Protein AF-A0A496TD13-F1 (afdb_monomer_lite)

Sequence (45 aa):
PVKVCGTCMVRCGIYKNQPYFDGADKATMPELAEWIVSSDKIITF

Foldseek 3Di:
DAEDELVCLQPHDPNRPDAPDPPHHYDHPVVVVVVVVPDPDDDDD

Secondary structure (DSSP, 8-state):
-EEEEHHHHHHSSSSTTS-SSTTEEEE-HHHHHHHHHH-S-----

Radius of gyration: 11.7 Å; chains: 1; bounding box: 23×20×28 Å

pLDDT: mean 88.27, std 8.1, range [69.81, 97.81]

Structure (mmCIF, N/CA/C/O backbone):
data_AF-A0A496TD13-F1
#
_entry.id   AF-A0A496TD13-F1
#
loop_
_atom_site.group_PDB
_atom_site.id
_atom_site.type_symbol
_atom_site.label_atom_id
_atom_site.label_alt_id
_atom_site.label_comp_id
_atom_site.label_asym_id
_atom_site.label_entity_id
_atom_site.label_seq_id
_atom_site.pdbx_PDB_ins_code
_atom_site.Cartn_x
_atom_site.Cartn_y
_atom_site.Cartn_z
_atom_site.occupancy
_atom_site.B_iso_or_equiv
_atom_site.auth_seq_id
_atom_site.auth_comp_id
_atom_site.auth_asym_id
_atom_site.auth_atom_id
_atom_site.pdbx_PDB_model_num
ATOM 1 N N . PRO A 1 1 ? -10.402 -4.551 -2.351 1.00 81.19 1 PRO A N 1
ATOM 2 C CA . PRO A 1 1 ? -9.559 -4.149 -3.507 1.00 81.19 1 PRO A CA 1
ATOM 3 C C . PRO A 1 1 ? -8.110 -4.526 -3.202 1.00 81.19 1 PRO A C 1
ATOM 5 O O . PRO A 1 1 ? -7.732 -4.443 -2.034 1.00 81.19 1 PRO A O 1
ATOM 8 N N . VAL A 1 2 ? -7.333 -4.970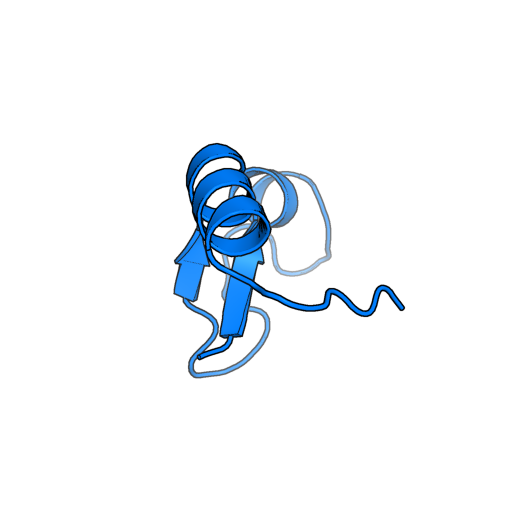 -4.193 1.00 89.38 2 VAL A N 1
ATOM 9 C CA . VAL A 1 2 ? -5.941 -5.375 -3.961 1.00 89.38 2 VAL A CA 1
ATOM 10 C C . VAL A 1 2 ? -5.008 -4.263 -4.410 1.00 89.38 2 VAL A C 1
ATOM 12 O O . VAL A 1 2 ? -5.079 -3.804 -5.544 1.00 89.38 2 VAL A O 1
ATOM 15 N N . LYS A 1 3 ? -4.149 -3.823 -3.492 1.00 90.50 3 LYS A N 1
ATOM 16 C CA . LYS A 1 3 ? -3.230 -2.710 -3.701 1.00 90.50 3 LYS A CA 1
ATOM 17 C C . LYS A 1 3 ? -1.792 -3.174 -3.546 1.00 90.50 3 LYS A C 1
ATOM 19 O O . LYS A 1 3 ? -1.477 -3.930 -2.628 1.00 90.50 3 LYS A O 1
ATOM 24 N N . VAL A 1 4 ? -0.918 -2.711 -4.431 1.00 89.69 4 VAL A N 1
ATOM 25 C CA . VAL A 1 4 ? 0.492 -3.115 -4.480 1.00 89.69 4 VAL A CA 1
ATOM 26 C C . VAL A 1 4 ? 1.413 -1.921 -4.287 1.00 89.69 4 VAL A C 1
ATOM 28 O O . VAL A 1 4 ? 1.247 -0.872 -4.904 1.00 89.69 4 VAL A O 1
ATOM 31 N N . CYS A 1 5 ? 2.419 -2.079 -3.425 1.00 91.12 5 CYS A N 1
ATOM 32 C CA . CYS A 1 5 ? 3.368 -1.010 -3.132 1.00 91.12 5 CYS A CA 1
ATOM 33 C C . CYS A 1 5 ? 4.179 -0.639 -4.383 1.00 91.12 5 CYS A C 1
ATOM 35 O O . CYS A 1 5 ? 4.924 -1.457 -4.934 1.00 91.12 5 CYS A O 1
ATOM 37 N N . GLY A 1 6 ? 4.076 0.621 -4.806 1.00 88.44 6 GLY A N 1
ATOM 38 C CA . GLY A 1 6 ? 4.697 1.101 -6.035 1.00 88.44 6 GLY A CA 1
ATOM 39 C C . GLY A 1 6 ? 6.223 0.998 -6.058 1.00 88.44 6 GLY A C 1
ATOM 40 O O . GLY A 1 6 ? 6.789 0.692 -7.103 1.00 88.44 6 GLY A O 1
ATOM 41 N N . THR A 1 7 ? 6.905 1.202 -4.927 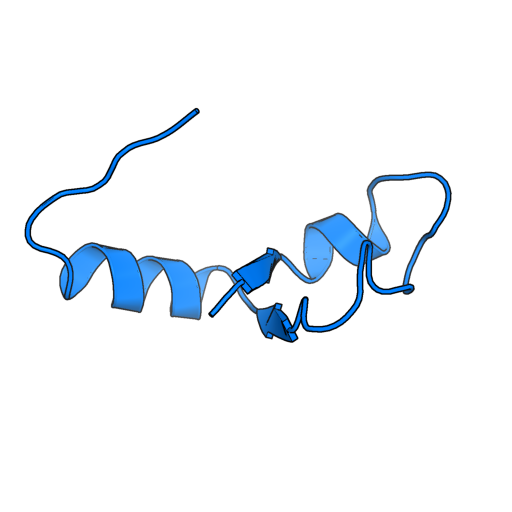1.00 90.06 7 THR A N 1
ATOM 42 C CA . THR A 1 7 ? 8.372 1.050 -4.858 1.00 90.06 7 THR A CA 1
ATOM 43 C C . THR A 1 7 ? 8.790 -0.416 -4.967 1.00 90.06 7 THR A C 1
ATOM 45 O O . THR A 1 7 ? 9.815 -0.718 -5.578 1.00 90.06 7 THR A O 1
ATOM 48 N N . CYS A 1 8 ? 7.967 -1.337 -4.458 1.00 87.81 8 CYS A N 1
ATOM 49 C CA . CYS A 1 8 ? 8.168 -2.771 -4.633 1.00 87.81 8 CYS A CA 1
ATOM 50 C C . CYS A 1 8 ? 7.978 -3.190 -6.094 1.00 87.81 8 CYS A C 1
ATOM 52 O O . CYS A 1 8 ? 8.785 -3.967 -6.582 1.00 87.81 8 CYS A O 1
ATOM 54 N N . MET A 1 9 ? 6.995 -2.645 -6.819 1.00 86.31 9 MET A N 1
ATOM 55 C CA . MET A 1 9 ? 6.824 -2.927 -8.258 1.00 86.31 9 MET A CA 1
ATOM 56 C C . MET A 1 9 ? 8.008 -2.454 -9.117 1.00 86.31 9 MET A C 1
ATOM 58 O O . MET A 1 9 ? 8.292 -3.032 -10.164 1.00 86.31 9 MET A O 1
ATOM 62 N N . VAL A 1 10 ? 8.687 -1.382 -8.697 1.00 87.44 10 VAL A N 1
ATOM 63 C CA . VAL A 1 10 ? 9.856 -0.836 -9.407 1.00 87.44 10 VAL A CA 1
ATOM 64 C C . VAL A 1 10 ? 11.113 -1.655 -9.098 1.00 87.44 10 VAL A C 1
ATOM 66 O O . VAL A 1 10 ? 11.912 -1.946 -9.991 1.00 87.44 10 VAL A O 1
ATOM 69 N N . ARG A 1 11 ? 11.318 -2.013 -7.824 1.00 87.25 11 ARG A N 1
ATOM 70 C CA . ARG A 1 11 ? 12.564 -2.637 -7.354 1.00 87.25 11 ARG A CA 1
ATOM 71 C C . ARG A 1 11 ? 12.545 -4.165 -7.420 1.00 87.25 11 ARG A C 1
ATOM 73 O O . ARG A 1 11 ? 13.580 -4.760 -7.719 1.00 87.25 11 ARG A O 1
ATOM 80 N N . CYS A 1 12 ? 11.415 -4.790 -7.111 1.00 82.75 12 CYS A N 1
ATOM 81 C CA . CYS A 1 12 ? 11.296 -6.228 -6.880 1.00 82.75 12 CYS A CA 1
ATOM 82 C C . CYS A 1 12 ? 10.645 -6.943 -8.080 1.00 82.75 12 CYS A C 1
ATOM 84 O O . CYS A 1 12 ? 9.790 -6.380 -8.755 1.00 82.75 12 CYS A O 1
ATOM 86 N N . GLY A 1 13 ? 11.024 -8.206 -8.306 1.00 69.81 13 GLY A N 1
ATOM 87 C CA . GLY A 1 13 ? 10.379 -9.097 -9.279 1.00 69.81 13 GLY A CA 1
ATOM 88 C C . GLY A 1 13 ? 11.004 -9.132 -10.682 1.00 69.81 13 GLY A C 1
ATOM 89 O O . GLY A 1 13 ? 11.879 -8.335 -11.025 1.00 69.81 13 GLY A O 1
ATOM 90 N N . ILE A 1 14 ? 10.539 -10.103 -11.479 1.00 70.81 14 ILE A N 1
ATOM 91 C CA . ILE A 1 14 ? 10.880 -10.288 -12.905 1.00 70.81 14 ILE A CA 1
ATOM 92 C C . ILE A 1 14 ? 10.049 -9.327 -13.778 1.00 70.81 14 ILE A C 1
ATOM 94 O O . ILE A 1 14 ? 10.551 -8.774 -14.752 1.00 70.81 14 ILE A O 1
ATOM 98 N N . TYR A 1 15 ? 8.8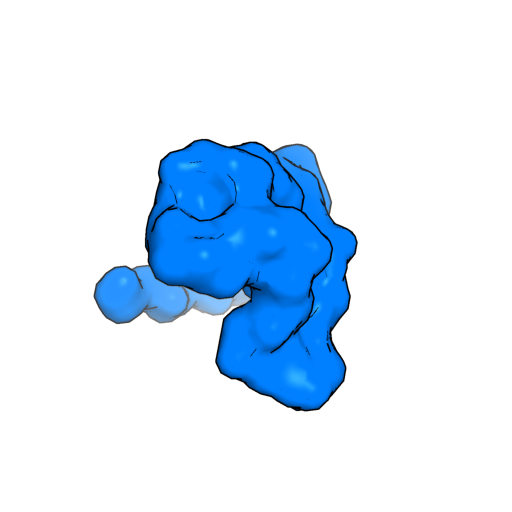05 -9.057 -13.373 1.00 74.94 15 TYR A N 1
ATOM 99 C CA . TYR A 1 15 ? 7.842 -8.194 -14.064 1.00 74.94 15 TYR A CA 1
ATOM 100 C C . TYR A 1 15 ? 7.882 -6.747 -13.550 1.00 74.94 15 TYR A C 1
ATOM 102 O O . TYR A 1 15 ? 6.881 -6.190 -13.100 1.00 74.94 15 TYR A O 1
ATOM 110 N N . LYS A 1 16 ? 9.070 -6.130 -13.566 1.00 76.44 16 LYS A N 1
ATOM 111 C CA . LYS A 1 16 ? 9.242 -4.747 -13.093 1.00 76.44 16 LYS A CA 1
ATOM 112 C C . LYS A 1 16 ? 8.320 -3.794 -13.847 1.00 76.44 16 LYS A C 1
ATOM 114 O O . LYS A 1 16 ? 8.249 -3.831 -15.073 1.00 76.44 16 LYS A O 1
ATOM 119 N N . ASN A 1 17 ? 7.673 -2.901 -13.102 1.00 76.50 17 ASN A N 1
ATOM 120 C CA . ASN A 1 17 ? 6.709 -1.921 -13.615 1.00 76.50 17 ASN A CA 1
ATOM 121 C C . ASN A 1 17 ? 5.461 -2.520 -14.291 1.00 76.50 17 ASN A C 1
ATOM 123 O O . ASN A 1 17 ? 4.740 -1.785 -14.963 1.00 76.50 17 ASN A O 1
ATOM 127 N N . GLN A 1 18 ? 5.180 -3.811 -14.100 1.00 79.44 18 GLN A N 1
ATOM 128 C CA . GLN A 1 18 ? 3.960 -4.453 -14.585 1.00 79.44 18 GLN A CA 1
ATOM 129 C C . GLN A 1 18 ? 3.086 -4.901 -13.401 1.00 79.44 18 GLN A C 1
ATOM 131 O O . GLN A 1 18 ? 3.623 -5.271 -12.352 1.00 79.44 18 GLN A O 1
ATOM 136 N N . PRO A 1 19 ? 1.746 -4.850 -13.523 1.00 72.25 19 PRO A N 1
ATOM 137 C CA . PRO A 1 19 ? 0.846 -5.410 -12.517 1.00 72.25 19 PRO A CA 1
ATOM 138 C C . PRO A 1 19 ? 1.076 -6.919 -12.368 1.00 72.25 19 PRO A C 1
ATOM 140 O O . PRO A 1 19 ? 1.202 -7.625 -13.364 1.00 72.25 19 PRO A O 1
ATOM 143 N N . TYR A 1 20 ? 1.120 -7.426 -11.131 1.00 74.44 20 TYR A N 1
ATOM 144 C CA . TYR A 1 20 ? 1.318 -8.861 -10.878 1.00 74.44 20 TYR A CA 1
ATOM 145 C C . TYR A 1 20 ? 0.113 -9.721 -11.312 1.00 74.44 20 TYR A C 1
ATOM 147 O O . TYR A 1 20 ? 0.287 -10.899 -11.609 1.00 74.44 20 TYR A O 1
ATOM 155 N N . PHE A 1 21 ? -1.093 -9.146 -11.324 1.00 82.06 21 PHE A N 1
ATOM 156 C CA . PHE A 1 21 ? -2.350 -9.746 -11.787 1.00 82.06 21 PHE A CA 1
ATOM 157 C C . PHE A 1 21 ? -3.379 -8.638 -12.065 1.00 82.06 21 PHE A C 1
ATOM 159 O O . PHE A 1 21 ? -3.209 -7.500 -11.616 1.00 82.06 21 PHE A O 1
ATOM 166 N N . ASP A 1 22 ? -4.445 -8.969 -12.795 1.00 80.56 22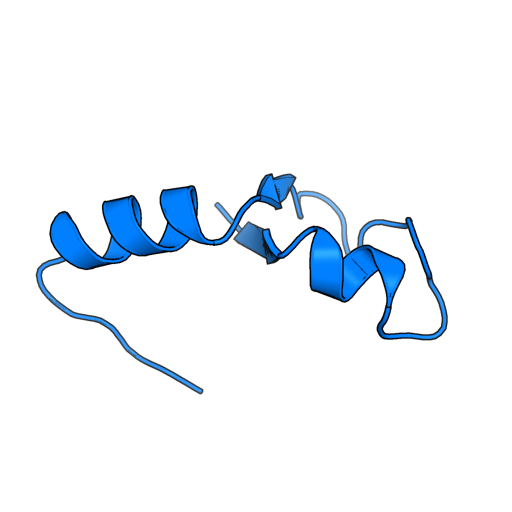 ASP A N 1
ATOM 167 C CA . ASP A 1 22 ? -5.516 -8.022 -13.111 1.00 80.56 22 ASP A CA 1
ATOM 168 C C . ASP A 1 22 ? -6.240 -7.533 -11.850 1.00 80.56 22 ASP A C 1
ATOM 170 O O . ASP A 1 22 ? -6.604 -8.312 -10.968 1.00 80.56 22 ASP A O 1
ATOM 174 N N . GLY A 1 23 ? -6.446 -6.217 -11.770 1.00 82.69 23 GLY A N 1
ATOM 175 C CA . GLY A 1 23 ? -7.057 -5.555 -10.612 1.00 82.69 23 GLY A CA 1
ATOM 176 C C . GLY A 1 23 ? -6.093 -5.254 -9.458 1.00 82.69 23 GLY A C 1
ATOM 177 O O . GLY A 1 23 ? -6.547 -4.880 -8.376 1.00 82.69 23 GLY A O 1
ATOM 178 N N . ALA A 1 24 ? -4.779 -5.420 -9.661 1.00 86.00 24 ALA A N 1
ATOM 179 C CA . ALA A 1 24 ? -3.761 -4.953 -8.724 1.00 86.00 24 ALA A CA 1
ATOM 180 C C . ALA A 1 24 ? -3.453 -3.463 -8.954 1.00 86.00 24 ALA A C 1
ATOM 182 O O . ALA A 1 24 ? -2.628 -3.106 -9.800 1.00 86.00 24 ALA A O 1
ATOM 183 N N . ASP A 1 25 ? -4.087 -2.597 -8.166 1.00 87.44 25 ASP A N 1
ATOM 184 C CA . ASP A 1 25 ? -3.872 -1.153 -8.253 1.00 87.44 25 ASP A CA 1
ATOM 185 C C . ASP A 1 25 ? -2.577 -0.743 -7.546 1.00 87.44 25 ASP A C 1
ATOM 187 O O . ASP A 1 25 ? -2.255 -1.199 -6.443 1.00 87.44 25 ASP A O 1
ATOM 191 N N . LYS A 1 26 ? -1.816 0.162 -8.162 1.00 89.00 26 LYS A N 1
ATOM 192 C CA . LYS A 1 26 ? -0.604 0.710 -7.549 1.00 89.00 26 LYS A CA 1
ATOM 193 C C . LYS A 1 26 ? -0.971 1.641 -6.393 1.00 89.00 26 LYS A C 1
ATOM 195 O O . LYS A 1 26 ? -1.738 2.578 -6.577 1.00 89.00 26 LYS A O 1
ATOM 200 N N . ALA A 1 27 ? -0.343 1.427 -5.244 1.00 92.25 27 ALA A N 1
ATOM 201 C CA . ALA A 1 27 ? -0.534 2.205 -4.027 1.00 92.25 27 ALA A CA 1
ATOM 202 C C . ALA A 1 27 ? 0.795 2.639 -3.402 1.00 92.25 27 ALA A C 1
ATOM 204 O O . ALA A 1 27 ? 1.890 2.229 -3.820 1.00 92.25 27 ALA A O 1
ATOM 205 N N . THR A 1 28 ? 0.698 3.478 -2.375 1.00 94.25 28 THR A N 1
ATOM 206 C CA . THR A 1 28 ? 1.850 4.014 -1.639 1.00 94.25 28 THR A CA 1
ATOM 207 C C . THR A 1 28 ? 1.836 3.599 -0.166 1.00 94.25 28 THR A C 1
ATOM 209 O O . THR A 1 28 ? 0.825 3.151 0.365 1.00 94.25 28 THR A O 1
ATOM 212 N N . MET A 1 29 ? 2.975 3.740 0.516 1.00 93.88 29 MET A N 1
ATOM 213 C CA . MET A 1 29 ? 3.052 3.458 1.955 1.00 93.88 29 MET A CA 1
ATOM 214 C C . MET A 1 29 ? 2.174 4.377 2.826 1.00 93.88 29 MET A C 1
ATOM 216 O O . MET A 1 29 ? 1.570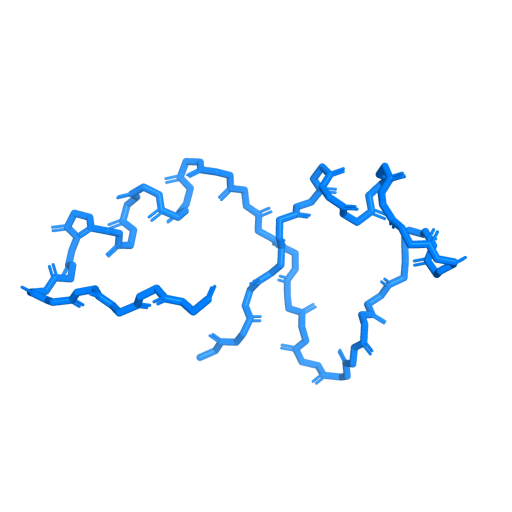 3.855 3.759 1.00 93.88 29 MET A O 1
ATOM 220 N N . PRO A 1 30 ? 2.052 5.693 2.555 1.00 96.00 30 PRO A N 1
ATOM 221 C CA . PRO A 1 30 ? 1.111 6.548 3.284 1.00 96.00 30 PRO A CA 1
ATOM 222 C C . PRO A 1 30 ? -0.340 6.069 3.188 1.00 96.00 30 PRO A C 1
ATOM 224 O O . PRO A 1 30 ? -1.043 6.019 4.187 1.00 96.00 30 PRO A O 1
ATOM 227 N N . GLU A 1 31 ? -0.759 5.618 2.009 1.00 95.25 31 GLU A N 1
ATOM 228 C CA . GLU A 1 31 ? -2.102 5.076 1.791 1.00 95.25 31 GLU A CA 1
ATOM 229 C C . GLU A 1 31 ? -2.341 3.779 2.584 1.00 95.25 31 GLU A C 1
ATOM 231 O O . GLU A 1 31 ? -3.409 3.583 3.164 1.00 95.25 31 GLU A O 1
ATOM 236 N N . LEU A 1 32 ? -1.326 2.911 2.683 1.00 95.00 32 LEU A N 1
ATOM 237 C CA . LEU A 1 32 ? -1.381 1.754 3.578 1.00 95.00 32 LEU A CA 1
ATOM 238 C C . LEU A 1 32 ? -1.487 2.183 5.051 1.00 95.00 32 LEU A C 1
ATOM 240 O O . LEU A 1 32 ? -2.212 1.551 5.814 1.00 95.00 32 LEU A O 1
ATOM 244 N N . ALA A 1 33 ? -0.791 3.246 5.460 1.00 96.19 33 ALA A N 1
ATOM 245 C CA . ALA A 1 33 ? -0.866 3.759 6.827 1.00 96.19 33 ALA A CA 1
ATOM 246 C C . ALA A 1 33 ? -2.272 4.285 7.164 1.00 96.19 33 ALA A C 1
ATOM 248 O O . ALA A 1 33 ? -2.797 3.977 8.232 1.00 96.19 33 ALA A O 1
ATOM 249 N N . GLU A 1 34 ? -2.920 5.002 6.245 1.00 96.88 34 GLU A N 1
ATOM 250 C CA . GLU A 1 34 ? -4.317 5.436 6.402 1.00 96.88 34 GLU A CA 1
ATOM 251 C C . GLU A 1 34 ? -5.277 4.243 6.517 1.00 96.88 34 GLU A C 1
ATOM 253 O O . GLU A 1 34 ? -6.190 4.236 7.350 1.00 96.88 34 GLU A O 1
ATOM 258 N N . TRP A 1 35 ? -5.047 3.193 5.727 1.00 95.19 35 TRP A N 1
ATOM 259 C CA . TRP A 1 35 ? -5.801 1.942 5.831 1.00 95.19 35 TRP A CA 1
ATOM 260 C C . TRP A 1 35 ? -5.609 1.247 7.174 1.00 95.19 35 TRP A C 1
ATOM 262 O O . TRP A 1 35 ? -6.576 0.763 7.752 1.00 95.19 35 TRP A O 1
ATOM 272 N N . ILE A 1 36 ? -4.385 1.229 7.694 1.00 96.00 36 ILE A N 1
ATOM 273 C CA . ILE A 1 36 ? -4.080 0.674 9.014 1.00 96.00 36 ILE A CA 1
ATOM 274 C C . ILE A 1 36 ? -4.833 1.442 10.102 1.00 96.00 36 ILE A C 1
ATOM 276 O O . ILE A 1 36 ? -5.487 0.818 10.929 1.00 96.00 36 ILE A O 1
ATOM 280 N N . VAL A 1 37 ? -4.795 2.778 10.077 1.00 97.62 37 VAL A N 1
ATOM 281 C CA . VAL A 1 37 ? -5.458 3.618 11.091 1.00 97.62 37 VAL A CA 1
ATOM 282 C C . VAL A 1 37 ? -6.982 3.471 11.058 1.00 97.62 37 VAL A C 1
ATOM 284 O O . VAL A 1 37 ? -7.625 3.514 12.102 1.00 97.62 37 VAL A O 1
ATOM 287 N N . SER A 1 38 ? -7.567 3.295 9.873 1.00 97.25 38 SER A N 1
ATOM 288 C CA . SER A 1 38 ? -9.018 3.121 9.709 1.00 97.25 38 SER A CA 1
ATOM 289 C C . SER A 1 38 ? -9.508 1.686 9.934 1.00 97.25 38 SER A C 1
ATOM 291 O O . SER A 1 38 ? -10.718 1.462 9.979 1.00 97.25 38 SER A O 1
ATOM 293 N N . SER A 1 39 ? -8.602 0.716 10.080 1.00 96.94 39 SER A N 1
ATOM 294 C CA . SER A 1 39 ? -8.947 -0.695 10.259 1.00 96.94 39 SER A CA 1
ATOM 295 C C . SER A 1 39 ? -8.963 -1.086 11.732 1.00 96.94 39 SER A C 1
ATOM 297 O O . SER A 1 39 ? -8.026 -0.819 12.473 1.00 96.94 39 SER A O 1
ATOM 299 N N . ASP A 1 40 ? -9.999 -1.815 12.138 1.00 97.81 40 ASP A N 1
ATOM 300 C CA . ASP A 1 40 ? -10.137 -2.322 13.511 1.00 97.81 40 ASP A CA 1
ATOM 301 C C . ASP A 1 40 ? -9.176 -3.500 13.788 1.00 97.81 40 ASP A C 1
ATOM 303 O O . ASP A 1 40 ? -8.708 -3.724 14.904 1.00 97.81 40 ASP A O 1
ATOM 307 N N . LYS A 1 41 ? -8.850 -4.280 12.746 1.00 97.06 41 LYS A N 1
ATOM 308 C CA . LYS A 1 41 ? -7.932 -5.426 12.816 1.00 97.06 41 LYS A CA 1
ATOM 309 C C . LYS A 1 41 ? -7.104 -5.548 11.545 1.00 97.06 41 LYS A C 1
ATOM 311 O O . LYS A 1 41 ? -7.605 -5.325 10.446 1.00 97.06 41 LYS A O 1
ATOM 316 N N . ILE A 1 42 ? -5.852 -5.967 11.708 1.00 96.50 42 ILE A N 1
ATOM 317 C CA . ILE A 1 42 ? -4.886 -6.158 10.623 1.00 96.50 42 ILE A CA 1
ATOM 318 C C . ILE A 1 42 ? -4.315 -7.569 10.738 1.00 96.50 42 ILE A C 1
ATOM 320 O O . ILE A 1 42 ? -3.908 -7.989 11.820 1.00 96.50 42 ILE A O 1
ATOM 324 N N . ILE A 1 43 ? -4.289 -8.295 9.621 1.00 96.06 43 ILE A N 1
ATOM 325 C CA . ILE A 1 43 ? -3.698 -9.632 9.524 1.00 96.06 43 ILE A CA 1
ATOM 326 C C . ILE A 1 43 ? -2.544 -9.554 8.527 1.00 96.06 43 ILE A C 1
ATOM 328 O O . ILE A 1 43 ? -2.737 -9.121 7.391 1.00 96.06 43 ILE A O 1
ATOM 332 N N . THR A 1 44 ? -1.351 -9.957 8.959 1.00 94.81 44 THR A N 1
ATOM 333 C CA .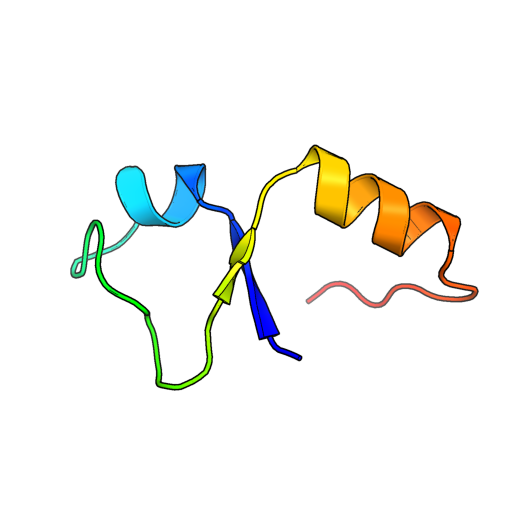 THR A 1 44 ? -0.126 -9.962 8.148 1.00 94.81 44 THR A CA 1
ATOM 334 C C . THR A 1 44 ? 0.301 -11.397 7.859 1.00 94.81 44 THR A C 1
ATOM 336 O O . THR A 1 44 ? 0.319 -12.212 8.782 1.00 94.81 44 THR A O 1
ATOM 339 N N . PHE A 1 45 ? 0.659 -11.679 6.606 1.00 93.00 45 PHE A N 1
ATOM 340 C CA . PHE A 1 45 ? 1.095 -12.991 6.117 1.00 93.00 45 PHE A CA 1
ATOM 341 C C . PHE A 1 45 ? 2.548 -12.953 5.647 1.00 93.00 45 PHE A C 1
ATOM 343 O O . PHE A 1 45 ? 2.986 -11.864 5.205 1.00 93.00 45 PHE A O 1
#